Protein AF-A0A945AG99-F1 (afdb_monomer_lite)

Radius of gyration: 14.2 Å; chains: 1; bounding box: 38×23×38 Å

Structure (mmCIF, N/CA/C/O backbone):
data_AF-A0A945AG99-F1
#
_entry.id   AF-A0A945AG99-F1
#
loop_
_atom_site.group_PDB
_atom_site.id
_atom_site.type_symbol
_atom_site.label_atom_id
_atom_site.label_alt_id
_atom_site.label_comp_id
_atom_site.label_asym_id
_atom_site.label_entity_id
_atom_site.label_seq_id
_atom_site.pdbx_PDB_ins_code
_atom_site.Cartn_x
_atom_site.Cartn_y
_atom_site.Cartn_z
_atom_site.occupancy
_atom_site.B_iso_or_equiv
_atom_site.auth_seq_id
_atom_site.auth_comp_id
_atom_site.auth_asym_id
_atom_site.auth_atom_id
_atom_site.pdbx_PDB_model_num
ATOM 1 N N . ASN A 1 1 ? -19.084 2.525 21.563 1.00 43.00 1 ASN A N 1
ATOM 2 C CA . ASN A 1 1 ? -19.134 3.232 20.267 1.00 43.00 1 ASN A CA 1
ATOM 3 C C . ASN A 1 1 ? -17.838 3.978 20.066 1.00 43.00 1 ASN A C 1
ATOM 5 O O . ASN A 1 1 ? -17.764 5.157 20.377 1.00 43.00 1 ASN A O 1
ATOM 9 N N . ASP A 1 2 ? -16.810 3.264 19.622 1.00 50.91 2 ASP A N 1
ATOM 10 C CA . ASP A 1 2 ? -15.521 3.857 19.284 1.00 50.91 2 ASP A CA 1
ATOM 11 C C . ASP A 1 2 ? -15.452 3.999 17.761 1.00 50.91 2 ASP A C 1
ATOM 13 O O . ASP A 1 2 ? -14.973 3.129 17.042 1.00 50.91 2 ASP A O 1
ATOM 17 N N . THR A 1 3 ? -16.074 5.057 17.246 1.00 55.56 3 THR A N 1
ATOM 18 C CA . THR A 1 3 ? -16.115 5.392 15.814 1.00 55.56 3 THR A CA 1
ATOM 19 C C . THR A 1 3 ? -14.833 6.105 15.379 1.00 55.56 3 THR A C 1
ATOM 21 O O . THR A 1 3 ? -14.883 7.100 14.657 1.00 55.56 3 THR A O 1
ATOM 24 N N . ARG A 1 4 ? -13.669 5.650 15.854 1.00 77.31 4 ARG A N 1
ATOM 25 C CA . ARG A 1 4 ? -12.373 6.155 15.394 1.00 77.31 4 ARG A CA 1
ATOM 26 C C . ARG A 1 4 ? -12.029 5.484 14.071 1.00 77.31 4 ARG A C 1
ATOM 28 O O . ARG A 1 4 ? -11.977 4.259 13.972 1.00 77.31 4 ARG A O 1
ATOM 35 N N . VAL A 1 5 ? -11.818 6.297 13.041 1.00 87.00 5 VAL A N 1
ATOM 36 C CA . VAL A 1 5 ? -11.330 5.825 11.742 1.00 87.00 5 VAL A CA 1
ATOM 37 C C . VAL A 1 5 ? -9.936 5.234 11.942 1.00 87.00 5 VAL A C 1
ATOM 39 O O . VAL A 1 5 ? -9.037 5.938 12.385 1.00 87.00 5 VAL A O 1
ATOM 42 N N . ARG A 1 6 ? -9.766 3.946 11.621 1.00 87.75 6 ARG A N 1
ATOM 43 C CA . ARG A 1 6 ? -8.476 3.237 11.727 1.00 87.75 6 ARG A CA 1
ATOM 44 C C . ARG A 1 6 ? -7.596 3.45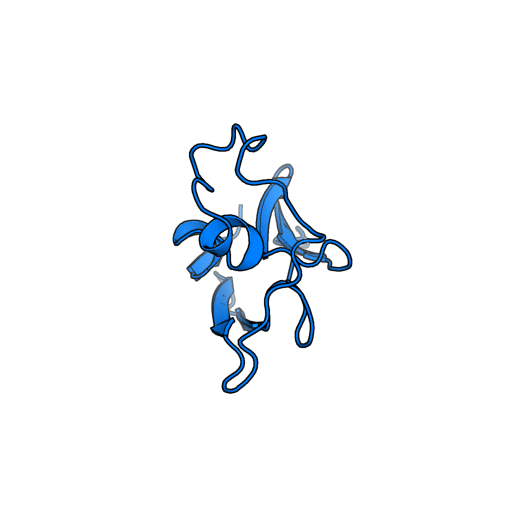5 10.497 1.00 87.75 6 ARG A C 1
ATOM 46 O O . ARG A 1 6 ? -6.372 3.468 10.599 1.00 87.75 6 ARG A O 1
ATOM 53 N N . ALA A 1 7 ? -8.219 3.621 9.330 1.00 91.19 7 ALA A N 1
ATOM 54 C CA . ALA A 1 7 ? -7.514 3.774 8.069 1.00 91.19 7 ALA A CA 1
ATOM 55 C C . ALA A 1 7 ? -8.302 4.596 7.040 1.00 91.19 7 ALA A C 1
ATOM 57 O O . ALA A 1 7 ? -9.526 4.492 6.959 1.00 91.19 7 ALA A O 1
ATOM 58 N N . TYR A 1 8 ? -7.576 5.358 6.226 1.00 92.19 8 TYR A N 1
ATOM 59 C CA . TYR A 1 8 ? -8.051 6.051 5.034 1.00 92.19 8 TYR A CA 1
ATOM 60 C C . TYR A 1 8 ? -7.387 5.426 3.812 1.00 92.19 8 TYR A C 1
ATOM 62 O O . TYR A 1 8 ? -6.160 5.382 3.731 1.00 92.19 8 TYR A O 1
ATOM 70 N N . PHE A 1 9 ? -8.189 4.968 2.856 1.00 91.25 9 PHE A N 1
ATOM 71 C CA . PHE A 1 9 ? -7.688 4.405 1.607 1.00 91.25 9 PHE A CA 1
ATOM 72 C C . PHE A 1 9 ? -7.763 5.455 0.506 1.00 91.25 9 PHE A C 1
ATOM 74 O O . PHE A 1 9 ? -8.817 6.050 0.279 1.00 91.25 9 PHE A O 1
ATOM 81 N N . CYS A 1 10 ? -6.646 5.680 -0.175 1.00 91.06 10 CYS A N 1
ATOM 82 C CA . CYS A 1 10 ? -6.554 6.606 -1.292 1.00 91.06 10 CYS A CA 1
ATOM 83 C C . CYS A 1 10 ? -5.772 5.998 -2.466 1.00 91.06 10 CYS A C 1
ATOM 85 O O . CYS A 1 10 ? -5.182 4.917 -2.385 1.00 91.06 10 CYS A O 1
ATOM 87 N N . GLY A 1 11 ? -5.839 6.684 -3.600 1.00 88.19 11 GLY A N 1
ATOM 88 C CA . GLY A 1 11 ? -5.117 6.365 -4.827 1.00 88.19 11 GLY A CA 1
ATOM 89 C C . GLY A 1 11 ? -4.817 7.658 -5.581 1.00 88.19 11 GLY A C 1
ATOM 90 O O . GLY A 1 11 ? -4.931 8.729 -4.990 1.00 88.19 11 GLY A O 1
ATOM 91 N N . HIS A 1 12 ? -4.523 7.547 -6.882 1.00 88.38 12 HIS A N 1
ATOM 92 C CA . HIS A 1 12 ? -4.030 8.593 -7.805 1.00 88.38 12 HIS A CA 1
ATOM 93 C C . HIS A 1 12 ? -2.503 8.700 -7.899 1.00 88.38 12 HIS A C 1
ATOM 95 O O . HIS A 1 12 ? -1.994 8.930 -8.987 1.00 88.38 12 HIS A O 1
ATOM 101 N N . GLN A 1 13 ? -1.762 8.467 -6.815 1.00 83.38 13 GLN A N 1
ATOM 102 C CA . GLN A 1 13 ? -0.297 8.604 -6.818 1.00 83.38 13 GLN A CA 1
ATOM 103 C C . GLN A 1 13 ? 0.425 7.469 -7.558 1.00 83.38 13 GLN A C 1
ATOM 105 O O . GLN A 1 13 ? 1.616 7.581 -7.803 1.00 83.38 13 GLN A O 1
ATOM 110 N N . HIS A 1 14 ? -0.283 6.382 -7.888 1.00 83.69 14 HIS A N 1
ATOM 111 C CA . HIS A 1 14 ? 0.275 5.194 -8.546 1.00 83.69 14 HIS A CA 1
ATOM 112 C C . HIS A 1 14 ? 1.511 4.624 -7.826 1.00 83.69 14 HIS A C 1
ATOM 114 O O . HIS A 1 14 ? 2.423 4.134 -8.475 1.00 83.69 14 HIS A O 1
ATOM 120 N N . ILE A 1 15 ? 1.501 4.646 -6.489 1.00 82.06 15 ILE A N 1
ATOM 121 C CA . ILE A 1 15 ? 2.510 4.022 -5.619 1.00 82.06 15 ILE A CA 1
ATOM 122 C C . ILE A 1 15 ? 1.828 3.201 -4.524 1.00 82.06 15 ILE A C 1
ATOM 124 O O . ILE A 1 15 ? 0.651 3.416 -4.214 1.00 82.06 15 ILE A O 1
ATOM 128 N N . ASN A 1 16 ? 2.570 2.289 -3.906 1.00 85.56 16 ASN A N 1
ATOM 129 C CA . ASN A 1 16 ? 2.186 1.683 -2.637 1.00 85.56 16 ASN A CA 1
ATOM 130 C C . ASN A 1 16 ? 2.820 2.474 -1.502 1.00 85.56 16 ASN A C 1
ATOM 132 O O . ASN A 1 16 ? 4.012 2.725 -1.533 1.00 85.56 16 ASN A O 1
ATOM 136 N N . SER A 1 17 ? 2.024 2.892 -0.522 1.00 85.56 17 SER A N 1
ATOM 137 C CA . SER A 1 17 ? 2.560 3.612 0.631 1.00 85.56 17 SER A CA 1
ATOM 138 C C . SER A 1 17 ? 1.624 3.512 1.824 1.00 85.56 17 SER A C 1
ATOM 140 O O . SER A 1 17 ? 0.399 3.402 1.674 1.00 85.56 17 SER A O 1
ATOM 142 N N . ARG A 1 18 ? 2.205 3.580 3.021 1.00 90.31 18 ARG A N 1
ATOM 143 C CA . ARG A 1 18 ? 1.486 3.666 4.290 1.00 90.31 18 ARG A CA 1
ATOM 144 C C . ARG A 1 18 ? 2.107 4.758 5.150 1.00 90.31 18 ARG A C 1
ATOM 146 O O . ARG A 1 18 ? 3.286 4.700 5.467 1.00 90.31 18 ARG A O 1
ATOM 153 N N . MET A 1 19 ? 1.284 5.685 5.634 1.00 88.12 19 MET A N 1
ATOM 154 C CA . MET A 1 19 ? 1.730 6.739 6.546 1.00 88.12 19 MET A CA 1
ATOM 155 C C . MET A 1 19 ? 0.822 6.819 7.781 1.00 88.12 19 MET A C 1
ATOM 157 O O . MET A 1 19 ? -0.403 6.839 7.630 1.00 88.12 19 MET A O 1
ATOM 161 N N . PRO A 1 20 ? 1.368 6.860 9.009 1.00 88.12 20 PRO A N 1
ATOM 162 C CA . PRO A 1 20 ? 0.572 7.173 10.192 1.00 88.12 20 PRO A CA 1
ATOM 163 C C . PRO A 1 20 ? 0.094 8.636 10.150 1.00 88.12 20 PRO A C 1
ATOM 165 O O . PRO A 1 20 ? 0.878 9.548 9.895 1.00 88.12 20 PRO A O 1
ATOM 168 N N . ILE A 1 21 ? -1.193 8.865 10.420 1.00 86.25 21 ILE A N 1
ATOM 169 C CA . ILE A 1 21 ? -1.814 10.192 10.534 1.00 86.25 21 ILE A CA 1
ATOM 170 C C . ILE A 1 21 ? -2.644 10.227 11.820 1.00 86.25 21 ILE A C 1
ATOM 172 O O . ILE A 1 21 ? -3.782 9.753 11.867 1.00 86.25 21 ILE A O 1
ATOM 176 N N . GLY A 1 22 ? -2.068 10.792 12.883 1.00 86.38 22 GLY A N 1
ATOM 177 C CA . GLY A 1 22 ? -2.682 10.775 14.212 1.00 86.38 22 GLY A CA 1
ATOM 178 C C . GLY A 1 22 ? -2.890 9.339 14.705 1.00 86.38 22 GLY A C 1
ATOM 179 O O . GLY A 1 22 ? -1.937 8.572 14.775 1.00 86.38 22 GLY A O 1
ATOM 180 N N . ASN A 1 23 ? -4.142 8.975 15.002 1.00 86.38 23 ASN A N 1
ATOM 181 C CA . ASN A 1 23 ? -4.533 7.630 15.456 1.00 86.38 23 ASN A CA 1
ATOM 182 C C . ASN A 1 23 ? -5.007 6.716 14.306 1.00 86.38 23 ASN A C 1
ATOM 184 O O . ASN A 1 23 ? -5.739 5.757 14.541 1.00 86.38 23 ASN A O 1
ATOM 188 N N . ALA A 1 24 ? -4.667 7.045 13.059 1.00 89.75 24 ALA A N 1
ATOM 189 C CA . ALA A 1 24 ? -5.087 6.312 11.869 1.00 89.75 24 ALA A CA 1
ATOM 190 C C . ALA A 1 24 ? -3.910 6.093 10.912 1.00 89.75 24 ALA A C 1
ATOM 192 O O . ALA A 1 24 ? -2.844 6.688 11.064 1.00 89.75 24 ALA A O 1
ATOM 193 N N . HIS A 1 25 ? -4.128 5.288 9.876 1.00 90.50 25 HIS A N 1
ATOM 194 C CA . HIS A 1 25 ? -3.204 5.162 8.749 1.00 90.50 25 HIS A CA 1
ATOM 195 C C . HIS A 1 25 ? -3.815 5.706 7.460 1.00 90.50 25 HIS A C 1
ATOM 197 O O . HIS A 1 25 ? -4.947 5.379 7.124 1.00 90.50 25 HIS A O 1
ATOM 203 N N . GLN A 1 26 ? -3.057 6.481 6.692 1.00 92.25 26 GLN A N 1
ATOM 204 C CA . GLN A 1 26 ? -3.335 6.672 5.272 1.00 92.25 26 GLN A CA 1
ATOM 205 C C . GLN A 1 26 ? -2.649 5.562 4.481 1.00 92.25 26 GLN A C 1
ATOM 207 O O . GLN A 1 26 ? -1.474 5.276 4.709 1.00 92.25 26 GLN A O 1
ATOM 212 N N . ILE A 1 27 ? -3.383 4.945 3.559 1.00 92.25 27 ILE A N 1
ATOM 213 C CA . ILE A 1 27 ? -2.923 3.818 2.751 1.00 92.25 27 ILE A CA 1
ATOM 214 C C . ILE A 1 27 ? -3.179 4.138 1.284 1.00 92.25 27 ILE A C 1
ATOM 216 O O . ILE A 1 27 ? -4.330 4.273 0.862 1.00 92.25 27 ILE A O 1
ATOM 220 N N . VAL A 1 28 ? -2.101 4.223 0.507 1.00 90.69 28 VAL A N 1
ATOM 221 C CA . VAL A 1 28 ? -2.165 4.358 -0.948 1.00 90.69 28 VAL A CA 1
ATOM 222 C C . VAL A 1 28 ? -2.228 2.962 -1.562 1.00 90.69 28 VAL A C 1
ATOM 224 O O . VAL A 1 28 ? -1.397 2.100 -1.281 1.00 90.69 28 VAL A O 1
ATOM 227 N N . THR A 1 29 ? -3.246 2.725 -2.382 1.00 88.44 29 THR A N 1
ATOM 228 C CA . THR A 1 29 ? -3.607 1.389 -2.890 1.00 88.44 29 THR A CA 1
ATOM 229 C C . THR A 1 29 ? -2.925 1.003 -4.209 1.00 88.44 29 THR A C 1
ATOM 231 O O . THR A 1 29 ? -3.210 -0.064 -4.752 1.00 88.44 29 THR A O 1
ATOM 234 N N . GLY A 1 30 ? -2.007 1.836 -4.708 1.00 86.69 30 GLY A N 1
ATOM 235 C CA . GLY A 1 30 ? -1.343 1.637 -5.994 1.00 86.69 30 GLY A CA 1
ATOM 236 C C . GLY A 1 30 ? -2.245 1.914 -7.200 1.00 86.69 30 GLY A C 1
ATOM 237 O O . GLY A 1 30 ? -3.189 2.704 -7.143 1.00 86.69 30 GLY A O 1
ATOM 238 N N . SER A 1 31 ? -1.908 1.286 -8.323 1.00 85.69 31 SER A N 1
ATOM 239 C CA . SER A 1 31 ? -2.638 1.302 -9.587 1.00 85.69 31 SER A CA 1
ATOM 240 C C . SER A 1 31 ? -2.651 -0.094 -10.209 1.00 85.69 31 SER A C 1
ATOM 242 O O . SER A 1 31 ? -1.607 -0.716 -10.404 1.00 85.69 31 SER A O 1
ATOM 244 N N . VAL A 1 32 ? -3.838 -0.584 -10.567 1.00 83.69 32 VAL A N 1
ATOM 245 C CA . VAL A 1 32 ? -4.006 -1.946 -11.101 1.00 83.69 32 VAL A CA 1
ATOM 246 C C . VAL A 1 32 ? -3.343 -2.115 -12.472 1.00 83.69 32 VAL A C 1
ATOM 248 O O . VAL A 1 32 ? -2.800 -3.178 -12.751 1.00 83.69 32 VAL A O 1
ATOM 251 N N . GLY A 1 33 ? -3.373 -1.086 -13.326 1.00 76.69 33 GLY A N 1
ATOM 252 C CA . GLY A 1 33 ? -2.946 -1.180 -14.731 1.00 76.69 33 GLY A CA 1
ATOM 253 C C . GLY A 1 33 ? -1.780 -0.275 -15.128 1.00 76.69 33 GLY A C 1
ATOM 254 O O . GLY A 1 33 ? -1.541 -0.109 -16.320 1.00 76.69 33 GLY A O 1
ATOM 255 N N . LEU A 1 34 ? -1.111 0.360 -14.163 1.00 77.31 34 LEU A N 1
ATOM 256 C CA . LEU A 1 34 ? -0.001 1.292 -14.405 1.00 77.31 34 LEU A CA 1
ATOM 257 C C . LEU A 1 34 ? 1.163 0.974 -13.459 1.00 77.31 34 LEU A C 1
ATOM 259 O O . LEU A 1 34 ? 1.460 -0.189 -13.221 1.00 77.31 34 LEU A O 1
ATOM 263 N N . SER A 1 35 ? 1.813 1.992 -12.902 1.00 74.56 35 SER A N 1
ATOM 264 C CA . SER A 1 35 ? 3.158 1.934 -12.339 1.00 74.56 35 SER A CA 1
ATOM 265 C C . SER A 1 35 ? 3.374 0.866 -11.254 1.00 74.56 35 SER A C 1
ATOM 267 O O . SER A 1 35 ? 4.443 0.270 -11.230 1.00 74.56 35 SER A O 1
ATOM 269 N N . THR A 1 36 ? 2.365 0.510 -10.446 1.00 76.25 36 THR A N 1
ATOM 270 C CA . THR A 1 36 ? 2.497 -0.547 -9.418 1.00 76.25 36 THR A CA 1
ATOM 271 C C . THR A 1 36 ? 1.999 -1.935 -9.837 1.00 76.25 36 THR A C 1
ATOM 273 O O . THR A 1 36 ? 2.384 -2.922 -9.211 1.00 76.25 36 THR A O 1
ATOM 276 N N . CYS A 1 37 ? 1.126 -2.023 -10.850 1.00 84.12 37 CYS A N 1
ATOM 277 C CA . CYS A 1 37 ? 0.494 -3.261 -11.332 1.00 84.12 37 CYS A CA 1
ATOM 278 C C . CYS A 1 37 ? -0.094 -4.136 -10.210 1.00 84.12 37 CYS A C 1
ATOM 280 O O . CYS A 1 37 ? 0.232 -5.321 -10.107 1.00 84.12 37 CYS A O 1
ATOM 282 N N . CYS A 1 38 ? -0.908 -3.564 -9.317 1.00 86.62 38 CYS A N 1
ATOM 283 C CA . CYS A 1 38 ? -1.304 -4.284 -8.108 1.00 86.62 38 CYS A CA 1
ATOM 284 C C . CYS A 1 38 ? -2.685 -3.991 -7.544 1.00 86.62 38 CYS A C 1
ATOM 286 O O . CYS A 1 38 ? -3.322 -2.996 -7.878 1.00 86.62 38 CYS A O 1
ATOM 288 N N . TYR A 1 39 ? -3.091 -4.842 -6.604 1.00 88.00 39 TYR A N 1
ATOM 289 C CA . TYR A 1 39 ? -4.267 -4.662 -5.764 1.00 88.00 39 TYR A CA 1
ATOM 290 C C . TYR A 1 39 ? -3.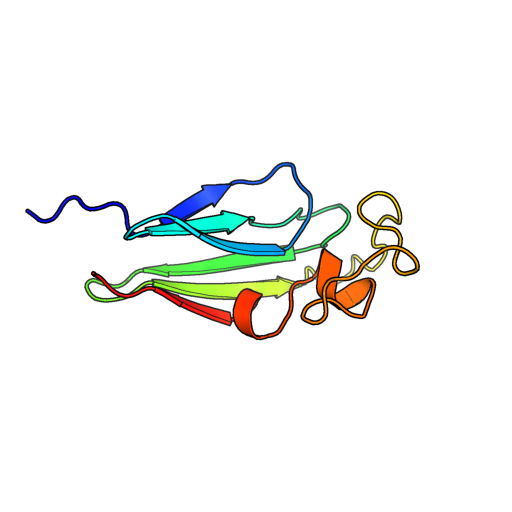962 -5.047 -4.312 1.00 88.00 39 TYR A C 1
ATOM 292 O O . TYR A 1 39 ? -3.003 -5.765 -4.026 1.00 88.00 39 TYR A O 1
ATOM 300 N N . ARG A 1 40 ? -4.794 -4.573 -3.381 1.00 91.56 40 ARG A N 1
ATOM 301 C CA . ARG A 1 40 ? -4.707 -4.924 -1.959 1.00 91.56 40 ARG A CA 1
ATOM 302 C C . ARG A 1 40 ? -5.905 -5.765 -1.546 1.00 91.56 40 ARG A C 1
ATOM 304 O O . ARG A 1 40 ? -7.035 -5.461 -1.920 1.00 91.56 40 ARG A O 1
ATOM 311 N N . VAL A 1 41 ? -5.644 -6.799 -0.759 1.00 93.50 41 VAL A N 1
ATOM 312 C CA . VAL A 1 41 ? -6.648 -7.593 -0.054 1.00 93.50 41 VAL A CA 1
ATOM 313 C C . VAL A 1 41 ? -6.673 -7.120 1.391 1.00 93.50 41 VAL A C 1
ATOM 315 O O . VAL A 1 41 ? -5.623 -6.986 2.021 1.00 93.50 41 VAL A O 1
ATOM 318 N N . LEU A 1 42 ? -7.874 -6.822 1.882 1.00 94.19 42 LEU A N 1
ATOM 319 C CA . LEU A 1 42 ? -8.116 -6.388 3.249 1.00 94.19 42 LEU A CA 1
ATOM 320 C C . LEU A 1 42 ? -8.950 -7.463 3.943 1.00 94.19 42 LEU A C 1
ATOM 322 O O . LEU A 1 42 ? -10.089 -7.695 3.535 1.00 94.19 42 LEU A O 1
ATOM 326 N N . ASP A 1 43 ? -8.406 -8.078 4.986 1.00 95.69 43 ASP A N 1
ATOM 327 C CA . ASP A 1 43 ? -9.182 -8.900 5.914 1.00 95.69 43 ASP A CA 1
ATOM 328 C C . ASP A 1 43 ? -9.519 -8.058 7.150 1.00 95.69 43 ASP A C 1
ATOM 330 O O . ASP A 1 43 ? -8.634 -7.569 7.852 1.00 95.69 43 ASP A O 1
ATOM 334 N N . ILE A 1 44 ? -10.811 -7.802 7.366 1.00 92.31 44 ILE A N 1
ATOM 335 C CA . ILE A 1 44 ? -11.302 -6.858 8.375 1.00 92.31 44 ILE A CA 1
ATOM 336 C C . ILE A 1 44 ? -11.959 -7.641 9.505 1.00 92.31 44 ILE A C 1
ATOM 338 O O . ILE A 1 44 ? -13.031 -8.225 9.342 1.00 92.31 44 ILE A O 1
ATOM 342 N N . GLN A 1 45 ? -11.341 -7.571 10.678 1.00 92.19 45 GLN A N 1
ATOM 343 C CA . GLN A 1 45 ? -11.778 -8.221 11.905 1.00 92.19 45 GLN A CA 1
ATOM 344 C C . GLN A 1 45 ? -12.132 -7.165 12.966 1.00 92.19 45 GLN A C 1
ATOM 346 O O . GLN A 1 45 ? -11.911 -5.959 12.802 1.00 92.19 45 GLN A O 1
ATOM 351 N N . ALA A 1 46 ? -12.733 -7.599 14.076 1.00 88.31 46 ALA A N 1
ATOM 352 C CA . ALA A 1 46 ? -13.174 -6.677 15.124 1.00 88.31 46 ALA A CA 1
ATOM 353 C C . ALA A 1 46 ? -11.999 -5.879 15.726 1.00 88.31 46 ALA A C 1
ATOM 355 O O . ALA A 1 46 ? -12.116 -4.673 15.972 1.00 88.31 46 ALA A O 1
ATOM 356 N N . ASP A 1 47 ? -10.858 -6.536 15.898 1.00 90.75 47 ASP A N 1
ATOM 357 C CA . ASP A 1 47 ? -9.656 -6.080 16.595 1.00 90.75 47 ASP A CA 1
ATOM 358 C C . ASP A 1 47 ? -8.458 -5.822 15.671 1.00 90.75 47 ASP A C 1
ATOM 360 O O . ASP A 1 47 ? -7.429 -5.337 16.143 1.00 90.75 47 ASP A O 1
ATOM 364 N N . LYS A 1 48 ? -8.579 -6.090 14.366 1.00 92.00 48 LYS A N 1
ATOM 365 C CA . LYS A 1 48 ? -7.534 -5.757 13.396 1.00 92.00 48 LYS A CA 1
ATOM 366 C C . LYS A 1 48 ? -8.020 -5.631 11.955 1.00 92.00 48 LYS A C 1
ATOM 368 O O . LYS A 1 48 ? -9.124 -6.045 11.612 1.00 92.00 48 LYS A O 1
ATOM 373 N N . ILE A 1 49 ? -7.177 -5.034 11.121 1.00 93.19 49 ILE A N 1
ATOM 374 C CA . ILE A 1 49 ? -7.269 -5.088 9.660 1.00 93.19 49 ILE A CA 1
ATOM 375 C C . ILE A 1 49 ? 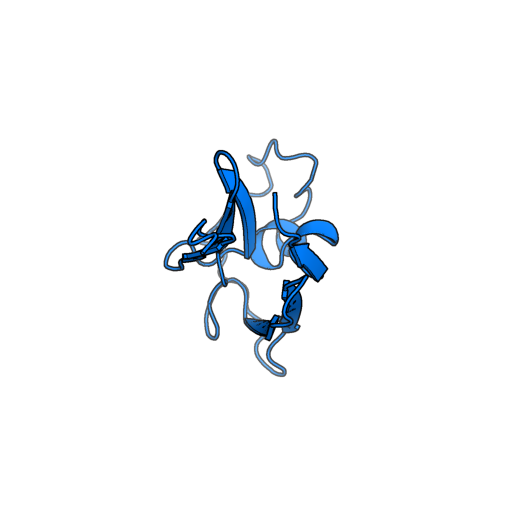-5.937 -5.624 9.146 1.00 93.19 49 ILE A C 1
ATOM 377 O O . ILE A 1 49 ? -4.915 -4.966 9.345 1.00 93.19 49 ILE A O 1
ATOM 381 N N . ASP A 1 50 ? -5.957 -6.769 8.473 1.00 95.38 50 ASP A N 1
ATOM 382 C CA . ASP A 1 50 ? -4.797 -7.302 7.763 1.00 95.38 50 ASP A CA 1
ATOM 383 C C . ASP A 1 50 ? -4.819 -6.789 6.325 1.00 95.38 50 ASP A C 1
ATOM 385 O O . ASP A 1 50 ? -5.813 -6.931 5.610 1.00 95.38 50 ASP A O 1
ATOM 389 N N . VAL A 1 51 ? -3.722 -6.177 5.892 1.00 94.12 51 VAL A N 1
ATOM 390 C CA . VAL A 1 51 ? -3.565 -5.652 4.536 1.00 94.12 51 VAL A CA 1
ATOM 391 C C . VAL A 1 51 ? -2.443 -6.413 3.857 1.00 94.12 51 VAL A C 1
ATOM 393 O O . VAL A 1 51 ? -1.313 -6.395 4.334 1.00 94.12 51 VAL A O 1
ATOM 396 N N . THR A 1 52 ? -2.750 -7.050 2.729 1.00 94.06 52 THR A N 1
ATOM 397 C CA . THR A 1 52 ? -1.759 -7.720 1.877 1.00 94.06 52 THR A CA 1
ATOM 398 C C . THR A 1 52 ? -1.837 -7.172 0.461 1.00 94.06 52 THR A C 1
ATOM 400 O O . THR A 1 52 ? -2.918 -7.050 -0.116 1.00 94.06 52 THR A O 1
ATOM 403 N N . THR A 1 53 ? -0.691 -6.836 -0.115 1.00 92.06 53 THR A N 1
ATOM 404 C CA . THR A 1 53 ? -0.586 -6.313 -1.477 1.00 92.06 53 THR A CA 1
ATOM 405 C C . THR A 1 53 ? -0.183 -7.443 -2.420 1.00 92.06 53 THR A C 1
ATOM 407 O O . THR A 1 53 ? 0.804 -8.138 -2.183 1.00 92.06 53 THR A O 1
ATOM 410 N N . HIS A 1 54 ? -0.926 -7.608 -3.513 1.00 90.19 54 HIS A N 1
ATOM 411 C CA . HIS A 1 54 ? -0.689 -8.622 -4.538 1.00 90.19 54 HIS A CA 1
ATOM 412 C C . HIS A 1 54 ? -0.371 -7.977 -5.885 1.00 90.19 54 HIS A C 1
ATOM 414 O O . HIS A 1 54 ? -1.052 -7.039 -6.310 1.00 90.19 54 HIS A O 1
ATOM 420 N N . ARG A 1 55 ? 0.660 -8.492 -6.562 1.00 86.75 55 ARG A N 1
ATOM 421 C CA . ARG A 1 55 ? 0.917 -8.135 -7.958 1.00 86.75 55 ARG A CA 1
ATOM 422 C C . ARG A 1 55 ? -0.158 -8.751 -8.836 1.00 86.75 55 ARG A C 1
ATOM 424 O O . ARG A 1 55 ? -0.628 -9.853 -8.566 1.00 86.75 55 ARG A O 1
ATOM 431 N N . LEU A 1 56 ? -0.528 -8.032 -9.884 1.00 85.69 56 LEU A N 1
ATOM 432 C CA . LEU A 1 56 ? -1.341 -8.585 -10.946 1.00 85.69 56 LEU A CA 1
ATOM 433 C C . LEU A 1 56 ? -0.437 -9.360 -11.905 1.00 85.69 56 LEU A C 1
ATOM 435 O O . LEU A 1 56 ? 0.513 -8.807 -12.463 1.00 85.69 56 LEU A O 1
ATOM 439 N N . ASP A 1 57 ? -0.741 -10.638 -12.102 1.00 81.19 57 ASP A N 1
ATOM 440 C CA . ASP A 1 57 ? -0.002 -11.469 -13.045 1.00 81.19 57 ASP A CA 1
ATOM 441 C C . ASP A 1 57 ? -0.119 -10.918 -14.473 1.00 81.19 57 ASP A C 1
ATOM 443 O O . ASP A 1 57 ? -1.187 -10.497 -14.923 1.00 81.19 57 ASP A O 1
ATOM 447 N N . GLY A 1 58 ? 0.993 -10.943 -15.209 1.00 74.19 58 GLY A N 1
ATOM 448 C CA . GLY A 1 58 ? 1.025 -10.578 -16.626 1.00 74.19 58 GLY A CA 1
ATOM 449 C C . GLY A 1 58 ? 1.155 -9.082 -16.931 1.00 74.19 58 GLY A C 1
ATOM 450 O O . GLY A 1 58 ? 1.225 -8.736 -18.109 1.00 74.19 58 GLY A O 1
ATOM 451 N N . ILE A 1 59 ? 1.250 -8.202 -15.925 1.00 68.81 59 ILE A N 1
ATOM 452 C CA . ILE A 1 59 ? 1.619 -6.793 -16.134 1.00 68.81 59 ILE A CA 1
ATOM 453 C C . ILE A 1 59 ? 3.011 -6.531 -15.545 1.00 68.81 59 ILE A C 1
ATOM 455 O O . ILE A 1 59 ? 3.203 -6.548 -14.333 1.00 68.81 59 ILE A O 1
ATOM 459 N N . SER A 1 60 ? 3.998 -6.320 -16.421 1.00 63.47 60 SER A N 1
ATOM 460 C CA . SER A 1 60 ? 5.422 -6.202 -16.057 1.00 63.47 60 SER A CA 1
ATOM 461 C C . SER A 1 60 ? 6.024 -4.814 -16.269 1.00 63.47 60 SER A C 1
ATOM 463 O O . SER A 1 60 ? 7.194 -4.602 -15.963 1.00 63.47 60 SER A O 1
ATOM 465 N N . ASN A 1 61 ? 5.265 -3.881 -16.842 1.00 66.38 61 ASN A N 1
ATOM 466 C CA . ASN A 1 61 ? 5.804 -2.596 -17.270 1.00 66.38 61 ASN A CA 1
ATOM 467 C C . ASN A 1 61 ? 5.456 -1.525 -16.240 1.00 66.38 61 ASN A C 1
ATOM 469 O O . ASN A 1 61 ? 4.400 -0.899 -16.316 1.00 66.38 61 ASN A O 1
ATOM 473 N N . TRP A 1 62 ? 6.353 -1.316 -15.283 1.00 71.06 62 TRP A N 1
ATOM 474 C CA . TRP A 1 62 ? 6.293 -0.138 -14.426 1.00 71.06 62 TRP A CA 1
ATOM 475 C C . TRP A 1 62 ? 6.630 1.095 -15.260 1.00 71.06 62 TRP A C 1
ATOM 477 O O . TRP A 1 62 ? 7.626 1.115 -15.986 1.00 71.06 62 TRP A O 1
ATOM 487 N N . LEU A 1 63 ? 5.772 2.107 -15.194 1.00 66.12 63 LEU A N 1
ATOM 488 C CA . LEU A 1 63 ? 6.007 3.364 -15.886 1.00 66.12 63 LEU A CA 1
ATOM 489 C C . LEU A 1 63 ? 7.064 4.164 -15.131 1.00 66.12 63 LEU A C 1
ATOM 491 O O . LEU A 1 63 ? 6.934 4.391 -13.930 1.00 66.12 63 LEU A O 1
ATOM 495 N N . ASP A 1 64 ? 8.078 4.626 -15.859 1.00 62.22 64 ASP A N 1
ATOM 496 C CA . ASP A 1 64 ? 9.183 5.470 -15.372 1.00 62.22 64 ASP A CA 1
ATOM 497 C C . ASP A 1 64 ? 8.734 6.908 -15.019 1.00 62.22 64 ASP A C 1
ATOM 499 O O . ASP A 1 64 ? 9.531 7.837 -14.938 1.00 62.22 64 ASP A O 1
ATOM 503 N N . ASP A 1 65 ? 7.424 7.121 -14.859 1.00 61.38 65 ASP A N 1
ATOM 504 C CA . ASP A 1 65 ? 6.801 8.423 -14.626 1.00 61.38 65 ASP A CA 1
ATOM 505 C C . ASP A 1 65 ? 6.652 8.772 -13.141 1.00 61.38 65 ASP A C 1
ATOM 507 O O . ASP A 1 65 ? 6.518 9.950 -12.804 1.00 61.38 65 ASP A O 1
ATOM 511 N N . ALA A 1 66 ? 6.701 7.777 -12.250 1.00 57.66 66 ALA A N 1
ATOM 512 C CA . ALA A 1 66 ? 6.463 7.995 -10.826 1.00 57.66 66 ALA A CA 1
ATOM 513 C C . ALA A 1 66 ? 7.737 8.322 -10.028 1.00 57.66 66 ALA A C 1
ATOM 515 O O . ALA A 1 66 ? 7.631 8.925 -8.962 1.00 57.66 66 ALA A O 1
ATOM 516 N N . MET A 1 67 ? 8.944 7.984 -10.513 1.00 62.56 67 MET A N 1
ATOM 517 C CA . MET A 1 67 ? 10.174 8.294 -9.774 1.00 62.56 67 MET A CA 1
ATOM 518 C C . MET A 1 67 ? 11.445 8.313 -10.625 1.00 62.56 67 MET A C 1
ATOM 520 O O . MET A 1 67 ? 11.597 7.525 -11.545 1.00 62.56 67 MET A O 1
ATOM 524 N N 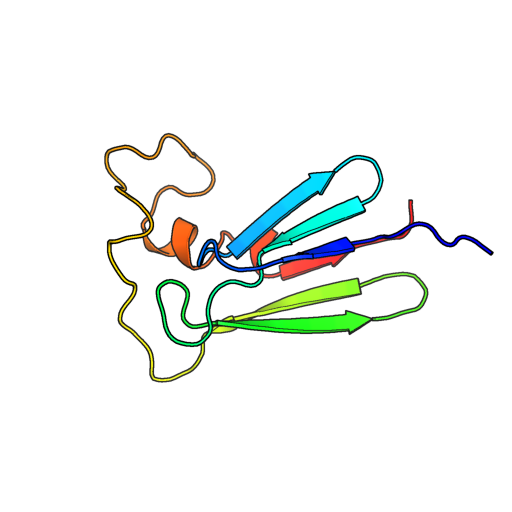. ASN A 1 68 ? 12.404 9.150 -10.225 1.00 62.69 68 ASN A N 1
ATOM 525 C CA . ASN A 1 68 ? 13.793 9.086 -10.669 1.00 62.69 68 ASN A CA 1
ATOM 526 C C . ASN A 1 68 ? 14.642 8.445 -9.546 1.00 62.69 68 ASN A C 1
ATOM 528 O O . ASN A 1 68 ? 14.877 9.117 -8.537 1.00 62.69 68 ASN A O 1
ATOM 532 N N . PRO A 1 69 ? 15.098 7.185 -9.691 1.00 63.50 69 PRO A N 1
ATOM 533 C CA . PRO A 1 69 ? 15.882 6.479 -8.673 1.00 63.50 69 PRO A CA 1
ATOM 534 C C . PRO A 1 69 ? 17.161 7.215 -8.259 1.00 63.50 69 PRO A C 1
ATOM 536 O O . PRO A 1 69 ? 17.488 7.246 -7.078 1.00 63.50 69 PRO A O 1
ATOM 539 N N . ASP A 1 70 ? 17.822 7.902 -9.195 1.00 66.50 70 ASP A N 1
ATOM 540 C CA . ASP A 1 70 ? 19.048 8.671 -8.932 1.00 66.50 70 ASP A CA 1
ATOM 541 C C . ASP A 1 70 ? 18.796 9.923 -8.071 1.00 66.50 70 ASP A C 1
ATOM 543 O O . ASP A 1 70 ? 19.734 10.587 -7.625 1.00 66.50 70 ASP A O 1
ATOM 547 N N . ARG A 1 71 ? 17.525 10.287 -7.862 1.00 64.75 71 ARG A N 1
ATOM 548 C CA . ARG A 1 71 ? 17.093 11.447 -7.068 1.00 64.75 71 ARG A CA 1
ATOM 549 C C . ARG A 1 71 ? 16.270 11.060 -5.840 1.00 64.75 71 ARG A C 1
AT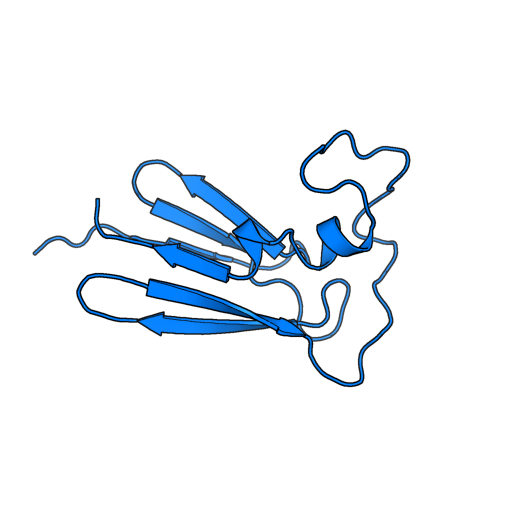OM 551 O O . ARG A 1 71 ? 15.829 11.960 -5.124 1.00 64.75 71 ARG A O 1
ATOM 558 N N . SER A 1 72 ? 16.048 9.766 -5.610 1.00 67.94 72 SER A N 1
ATOM 559 C CA . SER A 1 72 ? 15.402 9.282 -4.394 1.00 67.94 72 SER A CA 1
ATOM 560 C C . SER A 1 72 ? 16.416 9.260 -3.255 1.00 67.94 72 SER A C 1
ATOM 562 O O . SER A 1 72 ? 17.459 8.622 -3.358 1.00 67.94 72 SER A O 1
ATOM 564 N N . PHE A 1 73 ? 16.108 9.965 -2.167 1.00 73.06 73 PHE A N 1
ATOM 565 C CA . PHE A 1 73 ? 16.860 9.897 -0.906 1.00 73.06 73 PHE A CA 1
ATOM 566 C C . PHE A 1 73 ? 16.135 9.033 0.133 1.00 73.06 73 PHE A C 1
ATOM 568 O O . PHE A 1 73 ? 16.420 9.127 1.324 1.00 73.06 73 PHE A O 1
ATOM 575 N N . ASP A 1 74 ? 15.149 8.254 -0.310 1.00 79.25 74 ASP A N 1
ATOM 576 C CA . ASP A 1 74 ? 14.364 7.385 0.550 1.00 79.25 74 ASP A CA 1
ATOM 577 C C . ASP A 1 74 ? 15.104 6.058 0.753 1.00 79.25 74 ASP A C 1
ATOM 579 O O . ASP A 1 74 ? 15.151 5.209 -0.140 1.00 79.25 74 ASP A O 1
ATOM 583 N N . GLU A 1 75 ? 15.717 5.901 1.927 1.00 85.00 75 GLU A N 1
ATOM 584 C CA . GLU A 1 75 ? 16.464 4.695 2.299 1.00 85.00 75 GLU A CA 1
ATOM 585 C C . GLU A 1 75 ? 15.566 3.450 2.383 1.00 85.00 75 GLU A C 1
ATOM 587 O O . GLU A 1 75 ? 16.054 2.338 2.168 1.00 85.00 75 GLU A O 1
ATOM 592 N N . ASP A 1 76 ? 14.259 3.623 2.617 1.00 82.94 76 ASP A N 1
ATOM 593 C CA . ASP A 1 76 ? 13.283 2.530 2.639 1.00 82.94 76 ASP A CA 1
ATOM 594 C C . ASP A 1 76 ? 12.849 2.118 1.216 1.00 82.94 76 ASP A C 1
ATOM 596 O O . ASP A 1 76 ? 12.322 1.017 1.009 1.00 82.94 76 ASP A O 1
ATOM 600 N N . HIS A 1 77 ? 13.134 2.957 0.209 1.00 83.56 77 HIS A N 1
ATOM 601 C CA . HIS A 1 77 ? 12.821 2.726 -1.204 1.00 83.56 77 HIS A CA 1
ATOM 602 C C . HIS A 1 77 ? 14.041 2.895 -2.131 1.00 83.56 77 HIS A C 1
ATOM 604 O O . HIS A 1 77 ? 14.032 3.735 -3.037 1.00 83.56 77 HIS A O 1
ATOM 610 N N . PRO A 1 78 ? 15.090 2.061 -1.971 1.00 81.19 78 PRO A N 1
ATOM 611 C CA . PRO A 1 78 ? 16.350 2.228 -2.697 1.00 81.19 78 PRO A CA 1
ATOM 612 C C . PRO A 1 78 ? 16.279 1.810 -4.173 1.00 81.19 78 PRO A C 1
ATOM 614 O O . PRO A 1 78 ? 17.240 2.008 -4.916 1.00 81.19 78 PRO A O 1
ATOM 617 N N . THR A 1 79 ? 15.186 1.182 -4.614 1.00 80.00 79 THR A N 1
ATOM 618 C CA . THR A 1 79 ? 15.023 0.709 -5.989 1.00 80.00 79 THR A CA 1
ATOM 619 C C . THR A 1 79 ? 13.731 1.234 -6.594 1.00 80.00 79 THR A C 1
ATOM 621 O O . THR A 1 79 ? 12.755 1.534 -5.908 1.00 80.00 79 THR A O 1
ATOM 624 N N . PHE A 1 80 ? 13.702 1.301 -7.924 1.00 78.12 80 PHE A N 1
ATOM 625 C CA . PHE A 1 80 ? 12.481 1.623 -8.655 1.00 78.12 80 PHE A CA 1
ATOM 626 C C . PHE A 1 80 ? 11.348 0.633 -8.339 1.00 78.12 80 PHE A C 1
ATOM 628 O O . PHE A 1 80 ? 10.197 1.030 -8.180 1.00 78.12 80 PHE A O 1
ATOM 635 N N . GLU A 1 81 ? 11.694 -0.646 -8.161 1.00 80.25 81 GLU A N 1
ATOM 636 C CA . GLU A 1 81 ? 10.759 -1.675 -7.711 1.00 80.25 81 GLU A CA 1
ATOM 637 C C . GLU A 1 81 ? 10.153 -1.341 -6.356 1.00 80.25 81 GLU A C 1
ATOM 639 O O . GLU A 1 81 ? 8.933 -1.334 -6.243 1.00 80.25 81 GLU A O 1
ATOM 644 N N . SER A 1 82 ? 10.969 -1.070 -5.334 1.00 82.12 82 SER A N 1
ATOM 645 C CA . SER A 1 82 ? 10.444 -0.831 -3.993 1.00 82.12 82 SER A CA 1
ATOM 646 C C . SER A 1 82 ? 9.606 0.441 -3.928 1.00 82.12 82 SER A C 1
ATOM 648 O O . SER A 1 82 ? 8.620 0.446 -3.210 1.00 82.12 82 SER A O 1
ATOM 650 N N . TYR A 1 83 ? 9.898 1.468 -4.724 1.00 79.81 83 TYR A N 1
ATOM 651 C CA . TYR A 1 83 ? 9.061 2.668 -4.773 1.00 79.81 83 TYR A CA 1
ATOM 652 C C . TYR A 1 83 ? 7.670 2.423 -5.377 1.00 79.81 83 TYR A C 1
ATOM 654 O O . TYR A 1 83 ? 6.649 2.859 -4.849 1.00 79.81 83 TYR A O 1
ATOM 662 N N . GLN A 1 84 ? 7.609 1.702 -6.496 1.00 79.50 84 GLN A N 1
ATOM 663 C CA . GLN A 1 84 ? 6.340 1.399 -7.160 1.00 79.50 84 GLN A CA 1
ATOM 664 C C . GLN A 1 84 ? 5.549 0.349 -6.365 1.00 79.50 84 GLN A C 1
ATOM 666 O O . GLN A 1 84 ? 4.342 0.449 -6.131 1.00 79.50 84 GLN A O 1
ATOM 671 N N . TRP A 1 85 ? 6.240 -0.701 -5.933 1.00 82.62 85 TRP A N 1
ATOM 672 C CA . TRP A 1 85 ? 5.643 -1.878 -5.319 1.00 82.62 85 TRP A CA 1
ATOM 673 C C . TRP A 1 85 ? 5.453 -1.764 -3.802 1.00 82.62 85 TRP A C 1
ATOM 675 O O . TRP A 1 85 ? 4.631 -2.480 -3.229 1.00 82.62 85 TRP A O 1
ATOM 685 N N . GLY A 1 86 ? 6.154 -0.833 -3.168 1.00 84.94 86 GLY A N 1
ATOM 686 C CA . GLY A 1 86 ? 6.269 -0.710 -1.723 1.00 84.94 86 GLY A CA 1
ATOM 687 C C . GLY A 1 86 ? 7.292 -1.687 -1.141 1.00 84.94 86 GLY A C 1
ATOM 688 O O . GLY A 1 86 ? 7.525 -2.791 -1.659 1.00 84.94 86 GLY A O 1
ATOM 689 N N . ASN A 1 87 ? 7.904 -1.305 -0.024 1.00 87.25 87 ASN A N 1
ATOM 690 C CA . ASN A 1 87 ? 8.777 -2.200 0.741 1.00 87.25 87 ASN A CA 1
ATOM 691 C C . ASN A 1 87 ? 7.973 -3.274 1.517 1.00 87.25 87 ASN A C 1
ATOM 693 O O . ASN A 1 87 ? 6.745 -3.337 1.437 1.00 87.25 87 ASN A O 1
ATOM 697 N N . ASP A 1 88 ? 8.646 -4.179 2.240 1.00 86.62 88 ASP A N 1
ATOM 698 C CA . ASP A 1 88 ? 7.963 -5.265 2.974 1.00 86.62 88 ASP A CA 1
ATOM 699 C C . ASP A 1 88 ? 6.934 -4.745 3.999 1.00 86.62 88 ASP A C 1
ATOM 701 O O . ASP A 1 88 ? 5.837 -5.298 4.099 1.00 86.62 88 ASP A O 1
ATOM 705 N N . ASN A 1 89 ? 7.237 -3.638 4.686 1.00 87.44 89 ASN A N 1
ATOM 706 C CA . ASN A 1 89 ? 6.369 -3.038 5.707 1.00 87.44 89 ASN A CA 1
ATOM 707 C C . ASN A 1 89 ? 5.128 -2.351 5.113 1.00 87.44 89 ASN A C 1
ATOM 709 O O . ASN A 1 89 ? 4.151 -2.089 5.820 1.00 87.44 89 ASN A O 1
ATOM 713 N N . GLU A 1 90 ? 5.157 -2.040 3.819 1.00 89.31 90 GLU A N 1
ATOM 714 C CA . GLU A 1 90 ? 4.052 -1.410 3.095 1.00 89.31 90 GLU A CA 1
ATOM 715 C C . GLU A 1 90 ? 3.205 -2.406 2.303 1.00 89.31 90 GLU A C 1
ATOM 717 O O . GLU A 1 90 ? 2.056 -2.101 1.950 1.00 89.31 90 GLU A O 1
ATOM 722 N N . ARG A 1 91 ? 3.765 -3.587 2.021 1.00 90.44 91 ARG A N 1
ATOM 723 C CA . ARG A 1 91 ? 3.094 -4.660 1.287 1.00 90.44 91 ARG A CA 1
ATOM 724 C C . ARG A 1 91 ? 2.215 -5.506 2.181 1.00 90.44 91 ARG A C 1
ATOM 726 O O . ARG A 1 91 ? 1.094 -5.809 1.769 1.00 90.44 91 ARG A O 1
ATOM 733 N N . THR A 1 92 ? 2.697 -5.833 3.377 1.00 92.62 92 THR A N 1
ATOM 734 C CA . THR A 1 92 ? 1.983 -6.690 4.323 1.00 92.62 92 THR A CA 1
ATOM 735 C C . THR A 1 92 ? 2.042 -6.089 5.715 1.00 92.62 92 THR A C 1
ATOM 737 O O . THR A 1 92 ? 3.122 -5.935 6.281 1.00 92.62 92 THR A O 1
ATOM 740 N N . PHE A 1 93 ? 0.886 -5.744 6.279 1.00 93.56 93 PHE A N 1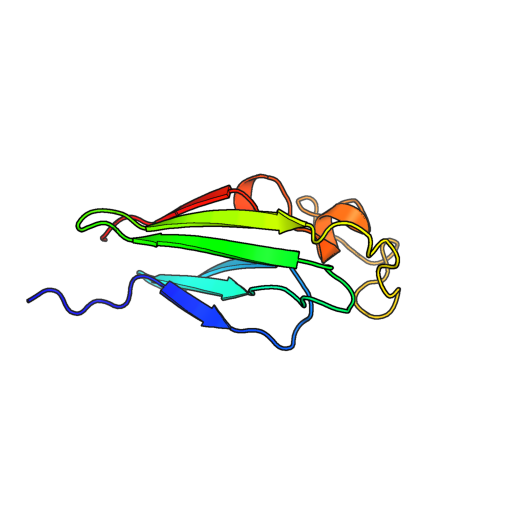
ATOM 741 C CA . PHE A 1 93 ? 0.828 -5.187 7.625 1.00 93.56 93 PHE A CA 1
ATOM 742 C C . PHE A 1 93 ? -0.534 -5.334 8.292 1.00 93.56 93 PHE A C 1
ATOM 744 O O . PHE A 1 93 ? -1.563 -5.465 7.633 1.00 93.56 93 PHE A O 1
ATOM 751 N N . GLU A 1 94 ? -0.519 -5.209 9.618 1.00 94.38 94 GLU A N 1
ATOM 752 C CA . GLU A 1 94 ? -1.714 -5.160 10.454 1.00 94.38 94 GLU A CA 1
ATOM 753 C C . GLU A 1 94 ? -2.000 -3.720 10.925 1.00 94.38 94 GLU A C 1
ATOM 755 O O . GLU A 1 94 ? -1.097 -2.885 11.101 1.00 94.38 94 GLU A O 1
ATOM 760 N N . ILE A 1 95 ? -3.283 -3.421 11.126 1.00 91.69 95 ILE A N 1
ATOM 761 C CA . ILE A 1 95 ? -3.772 -2.190 11.752 1.00 91.69 95 ILE A CA 1
ATOM 762 C C . ILE A 1 95 ? -4.626 -2.571 12.953 1.00 91.69 95 ILE A C 1
ATOM 764 O O . ILE A 1 95 ? -5.681 -3.184 12.788 1.00 91.69 95 ILE A O 1
ATOM 768 N N . HIS A 1 96 ? -4.215 -2.144 14.143 1.00 88.44 96 HIS A N 1
ATOM 769 C CA . HIS A 1 96 ? -4.959 -2.369 15.381 1.00 88.44 96 HIS A CA 1
ATOM 770 C C . HIS A 1 96 ? -5.736 -1.112 15.809 1.00 88.44 96 HIS A C 1
ATOM 772 O O . HIS A 1 96 ? -5.378 0.003 15.419 1.00 88.44 96 HIS A O 1
ATOM 778 N N . PRO A 1 97 ? -6.811 -1.265 16.601 1.00 78.88 97 PRO A N 1
ATOM 779 C CA . PRO A 1 97 ? -7.433 -0.170 17.334 1.00 78.88 97 PRO A CA 1
ATOM 780 C C . PRO A 1 97 ? -6.411 0.576 18.204 1.00 78.88 97 PRO A C 1
ATOM 782 O O . PRO A 1 97 ? -5.507 -0.048 18.758 1.00 78.88 97 PRO A O 1
ATOM 785 N N . VAL A 1 98 ? -6.593 1.894 18.331 1.00 69.19 98 VAL A N 1
ATOM 786 C CA . VAL A 1 98 ? -5.776 2.783 19.180 1.00 69.19 98 VAL A CA 1
ATOM 787 C C . VAL A 1 98 ? -6.461 3.058 20.507 1.00 69.19 98 VAL A C 1
ATOM 789 O O . VAL A 1 98 ? -7.600 3.588 20.469 1.00 69.19 98 VAL A O 1
#

Secondary structure (DSSP, 8-state):
------EEEE-SS-SEEEEEETTEEEEEE--SSSTT-EEEEEEE-SS-EEEEEEEPTT-----TTS--GGG---TT--SHHHHHH--HHHHEEEE---

Foldseek 3Di:
DPPDEAEDEDEPLQAFDWDDDPNHIYTYQHDCQEQQVWGWDWDDDPFKIKIAIDHDPPRDDHDPPNDDLVPDPDPQQNDSNCGNNNHPPRRTDMTGGD

Sequence (98 aa):
NDTRVRAYFCGHQHINSRMPIGNAHQIVTGSVGLSTCCYRVLDIQADKIDVTTHRLDGISNWLDDAMNPDRSFDEDHPTFESYQWGNDNERTFEIHPV

pLDDT: mean 82.22, std 11.02, range [43.0, 95.69]